Protein AF-A0A7C0Y225-F1 (afdb_monomer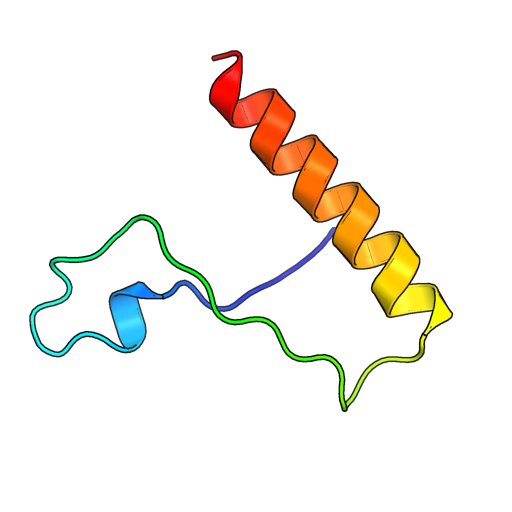)

pLDDT: mean 95.93, std 4.08, range [75.06, 98.25]

Organism: Thermococcus litoralis (NCBI:txid2265)

Foldseek 3Di:
DADWAQCLVVDPVSPDGPDTDDDDPPDDPVVVVVRVVVVVVVVVVVVVD

Sequence (49 aa):
GVAYVPGEAFFAHRDVKNTMRLNFTYVSEEKIREGIKRLAETIEEEMKK

InterPro domains:
  IPR015422 Pyridoxal phosphate-dependent transferase, small domain [G3DSA:3.90.1150.10] (1-49)
  IPR015424 Pyridoxal phosphate-dependent transferase [SSF53383] (1-47)

Structure (mmCIF, N/CA/C/O backbone):
data_AF-A0A7C0Y225-F1
#
_entry.id   AF-A0A7C0Y225-F1
#
loop_
_atom_site.group_PDB
_atom_site.id
_atom_site.type_symbol
_atom_site.label_atom_id
_atom_site.label_alt_id
_atom_site.label_comp_id
_atom_site.label_asym_id
_atom_site.label_entity_id
_atom_site.label_seq_id
_atom_site.pdbx_PDB_ins_code
_atom_site.Cartn_x
_atom_site.Cartn_y
_atom_site.Cartn_z
_atom_site.occupancy
_atom_site.B_iso_or_equiv
_atom_site.auth_seq_id
_atom_site.auth_comp_id
_atom_site.auth_asym_id
_atom_site.auth_atom_id
_atom_site.pdbx_PDB_model_num
ATOM 1 N N . GLY A 1 1 ? -0.737 12.113 3.314 1.00 79.56 1 GLY A N 1
ATOM 2 C CA . GLY A 1 1 ? -1.307 11.185 2.316 1.00 79.56 1 GLY A CA 1
ATOM 3 C C . GLY A 1 1 ? -0.289 10.118 1.961 1.00 7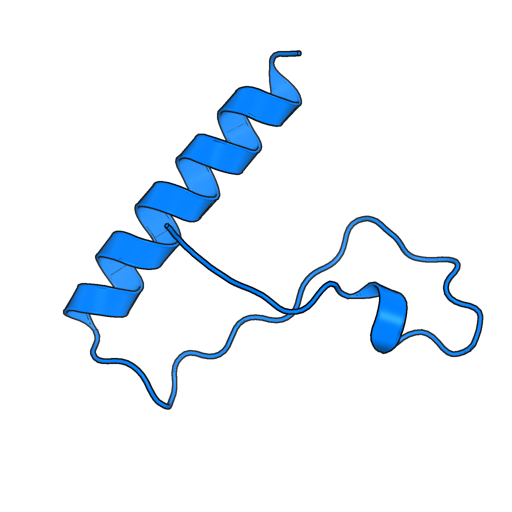9.56 1 GLY A C 1
ATOM 4 O O . GLY A 1 1 ? 0.898 10.363 2.143 1.00 79.56 1 GLY A O 1
ATOM 5 N N . VAL A 1 2 ? -0.742 8.954 1.494 1.00 92.62 2 VAL A N 1
ATOM 6 C CA . VAL A 1 2 ? 0.084 7.847 0.976 1.00 92.62 2 VAL A CA 1
ATOM 7 C C . VAL A 1 2 ? -0.392 7.508 -0.439 1.00 92.62 2 VAL A C 1
ATOM 9 O O . VAL A 1 2 ? -1.572 7.675 -0.735 1.00 92.62 2 VAL A O 1
ATOM 12 N N . ALA A 1 3 ? 0.514 7.075 -1.315 1.00 93.38 3 ALA A N 1
ATOM 13 C CA . ALA A 1 3 ? 0.191 6.651 -2.675 1.00 93.38 3 ALA A CA 1
ATOM 14 C C . ALA A 1 3 ? 0.797 5.271 -2.955 1.00 93.38 3 ALA A C 1
ATOM 16 O O . ALA A 1 3 ? 1.880 4.949 -2.467 1.00 93.38 3 ALA A O 1
ATOM 17 N N . TYR A 1 4 ? 0.099 4.471 -3.757 1.00 95.50 4 TYR A N 1
ATOM 18 C CA . TYR A 1 4 ? 0.525 3.151 -4.219 1.00 95.50 4 TYR A CA 1
ATOM 19 C C . TYR A 1 4 ? 0.041 2.933 -5.657 1.00 95.50 4 TYR A C 1
ATOM 21 O O . TYR A 1 4 ? -0.737 3.730 -6.181 1.00 95.50 4 TYR A O 1
ATOM 29 N N . VAL A 1 5 ? 0.500 1.862 -6.310 1.00 96.69 5 VAL A N 1
ATOM 30 C CA . VAL A 1 5 ? 0.003 1.492 -7.644 1.00 96.69 5 VAL A CA 1
ATOM 31 C C . VAL A 1 5 ? -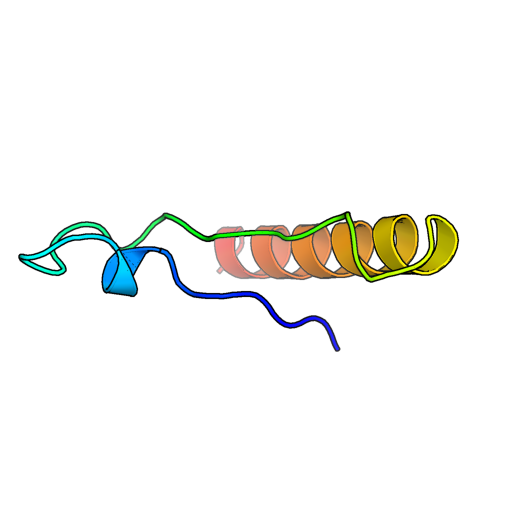1.042 0.383 -7.500 1.00 96.69 5 VAL A C 1
ATOM 33 O O . VAL A 1 5 ? -0.691 -0.678 -6.972 1.00 96.69 5 VAL A O 1
ATOM 36 N N . PRO A 1 6 ? -2.297 0.583 -7.950 1.00 96.94 6 PRO A N 1
ATOM 37 C CA . PRO A 1 6 ? -3.304 -0.475 -7.973 1.00 96.94 6 PRO A CA 1
ATOM 38 C C . PRO A 1 6 ? -2.820 -1.692 -8.765 1.00 96.94 6 PRO A C 1
ATOM 40 O O . PRO A 1 6 ? -2.275 -1.559 -9.862 1.00 96.94 6 PRO A O 1
ATOM 43 N N . GLY A 1 7 ? -3.010 -2.883 -8.201 1.00 97.06 7 GLY A N 1
ATOM 44 C CA . GLY A 1 7 ? -2.492 -4.133 -8.752 1.00 97.06 7 GLY A CA 1
ATOM 45 C C . GLY A 1 7 ? -3.150 -4.540 -10.069 1.00 97.06 7 GLY A C 1
ATOM 46 O O . GLY A 1 7 ? -2.504 -5.161 -10.904 1.00 97.06 7 GLY A O 1
ATOM 47 N N . GLU A 1 8 ? -4.389 -4.103 -10.304 1.00 97.06 8 GLU A N 1
ATOM 48 C CA . GLU A 1 8 ? -5.148 -4.343 -11.537 1.00 97.06 8 GLU A CA 1
ATOM 49 C C . GLU A 1 8 ? -4.346 -4.045 -12.812 1.00 97.06 8 GLU A C 1
ATOM 51 O O . GLU A 1 8 ? -4.439 -4.787 -13.787 1.00 97.06 8 GLU A O 1
ATOM 56 N N . ALA A 1 9 ? -3.531 -2.985 -12.805 1.00 95.81 9 ALA A N 1
ATOM 57 C CA . ALA A 1 9 ? -2.731 -2.581 -13.960 1.00 95.81 9 ALA A CA 1
ATOM 58 C C . ALA A 1 9 ? -1.706 -3.646 -14.402 1.00 95.81 9 ALA A C 1
ATOM 60 O O . ALA A 1 9 ? -1.201 -3.573 -15.521 1.00 95.81 9 ALA A O 1
ATOM 61 N N . PHE A 1 10 ? -1.402 -4.623 -13.541 1.00 97.44 10 PHE A N 1
ATOM 62 C CA . PHE A 1 10 ? -0.458 -5.710 -13.800 1.00 97.44 10 PHE A CA 1
ATOM 63 C C . PHE A 1 10 ? -1.127 -7.005 -14.284 1.00 97.44 10 PHE A C 1
ATOM 65 O O . PHE A 1 10 ? -0.423 -7.933 -14.676 1.00 97.44 10 PHE A O 1
ATOM 72 N N . PHE A 1 11 ? -2.461 -7.080 -14.296 1.00 97.31 11 PHE A N 1
ATOM 73 C CA . PHE A 1 11 ? -3.203 -8.223 -14.827 1.00 97.31 11 PHE A CA 1
ATOM 74 C C . PHE A 1 11 ? -3.740 -7.876 -16.215 1.00 97.31 11 PHE A C 1
ATOM 76 O O . PHE A 1 11 ? -4.486 -6.910 -16.369 1.00 97.31 11 PHE A O 1
ATOM 83 N N . ALA A 1 12 ? -3.391 -8.670 -17.234 1.00 97.12 12 ALA A N 1
ATOM 84 C CA . ALA A 1 12 ? -3.762 -8.396 -18.628 1.00 97.12 12 ALA A CA 1
ATOM 85 C C . ALA A 1 12 ? -5.280 -8.227 -18.823 1.00 97.12 12 ALA A C 1
ATOM 87 O O . ALA A 1 12 ? -5.719 -7.368 -19.586 1.00 97.12 12 ALA A O 1
ATOM 88 N N . HIS A 1 13 ? -6.073 -9.010 -18.088 1.00 97.00 13 HIS A N 1
ATOM 89 C CA . HIS A 1 13 ? -7.534 -8.966 -18.125 1.00 97.00 13 HIS A CA 1
ATOM 90 C C . HIS A 1 13 ? -8.160 -8.050 -17.067 1.00 97.00 13 HIS A C 1
ATOM 92 O O . HIS A 1 13 ? -9.373 -7.860 -17.087 1.00 97.00 13 HIS A O 1
ATOM 98 N N . ARG A 1 14 ? -7.356 -7.441 -16.180 1.00 94.19 14 ARG A N 1
ATOM 99 C CA . ARG A 1 14 ? -7.809 -6.500 -15.138 1.00 94.19 14 ARG A CA 1
ATOM 100 C C . ARG A 1 14 ? -8.913 -7.041 -14.220 1.00 94.19 14 ARG A C 1
ATOM 102 O O . ARG A 1 14 ? -9.703 -6.281 -13.659 1.00 94.19 14 ARG A O 1
ATOM 109 N N . ASP A 1 15 ? -8.968 -8.350 -14.071 1.00 96.12 15 ASP A N 1
ATOM 110 C CA . ASP A 1 15 ? -9.945 -9.115 -13.303 1.00 96.12 15 ASP A CA 1
ATOM 111 C C . ASP A 1 15 ? -9.611 -9.174 -11.805 1.00 96.12 15 ASP A C 1
ATOM 113 O O . ASP A 1 15 ? -10.497 -9.364 -10.974 1.00 96.12 15 ASP A O 1
ATOM 117 N N . VAL A 1 16 ? -8.355 -8.919 -11.434 1.00 97.25 16 VAL A N 1
ATOM 118 C CA . VAL A 1 16 ? -7.907 -8.871 -10.036 1.00 97.25 16 VAL A CA 1
ATOM 119 C C . VAL A 1 16 ? -7.895 -7.430 -9.517 1.00 97.25 16 VAL A C 1
ATOM 121 O O . VAL A 1 16 ? -7.118 -6.597 -9.986 1.00 97.25 16 VAL A O 1
ATOM 124 N N . LYS A 1 17 ? -8.739 -7.135 -8.518 1.00 96.81 17 LYS A N 1
ATOM 125 C CA . LYS A 1 17 ? -8.941 -5.773 -7.970 1.00 96.81 17 LYS A CA 1
ATOM 126 C C . LYS A 1 17 ? -8.406 -5.556 -6.552 1.00 96.81 17 LYS A C 1
ATOM 128 O O . LYS A 1 17 ? -8.208 -4.421 -6.141 1.00 96.81 17 LYS A O 1
ATOM 133 N N . ASN A 1 18 ? -8.156 -6.624 -5.800 1.00 96.62 18 ASN A N 1
ATOM 134 C CA . ASN A 1 18 ? -7.785 -6.584 -4.380 1.00 96.62 18 ASN A CA 1
ATOM 135 C C . ASN A 1 18 ? -6.266 -6.689 -4.146 1.00 96.62 18 ASN A C 1
ATOM 137 O O . ASN A 1 18 ? -5.820 -7.240 -3.141 1.00 96.62 18 ASN A O 1
ATOM 141 N N . THR A 1 19 ? -5.458 -6.199 -5.086 1.00 97.75 19 THR A N 1
ATOM 142 C CA . THR A 1 19 ? -3.991 -6.236 -5.009 1.00 97.75 19 THR A CA 1
ATOM 143 C C . THR A 1 19 ? -3.400 -4.845 -5.226 1.00 97.75 19 THR A C 1
A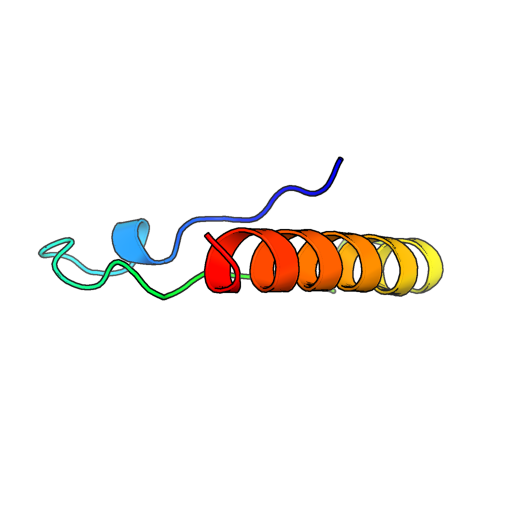TOM 145 O O . THR A 1 19 ? -4.032 -3.965 -5.811 1.00 97.75 19 THR A O 1
ATOM 148 N N . MET A 1 20 ? -2.174 -4.622 -4.747 1.00 97.94 20 MET A N 1
ATOM 149 C CA . MET A 1 20 ? -1.442 -3.361 -4.903 1.00 97.94 20 MET A CA 1
ATOM 150 C C . MET A 1 20 ? 0.070 -3.600 -4.949 1.00 97.94 20 MET A C 1
ATOM 152 O O . MET A 1 20 ? 0.562 -4.573 -4.380 1.00 97.94 20 MET A O 1
ATOM 156 N N . ARG A 1 21 ? 0.821 -2.697 -5.593 1.00 98.19 21 ARG A N 1
ATOM 157 C CA . ARG A 1 21 ? 2.292 -2.723 -5.625 1.00 98.19 21 ARG A CA 1
ATOM 158 C C . ARG A 1 21 ? 2.879 -1.629 -4.737 1.00 98.19 21 ARG A C 1
ATOM 160 O O . ARG A 1 21 ? 2.583 -0.447 -4.927 1.00 98.19 21 ARG A O 1
ATOM 167 N N . LEU A 1 22 ? 3.797 -2.025 -3.858 1.00 97.50 22 LEU A N 1
ATOM 168 C CA . LEU A 1 22 ? 4.577 -1.136 -2.995 1.00 97.50 22 LEU A CA 1
ATOM 169 C C . LEU A 1 22 ? 6.045 -1.082 -3.448 1.00 97.50 22 LEU A C 1
ATOM 171 O O . LEU A 1 22 ? 6.578 -2.063 -3.964 1.00 97.50 22 LEU A O 1
ATOM 175 N N . ASN A 1 23 ? 6.702 0.065 -3.259 1.00 96.94 23 ASN A N 1
ATOM 176 C CA . ASN A 1 23 ? 8.142 0.237 -3.467 1.00 96.94 23 ASN A CA 1
ATOM 177 C C . ASN A 1 23 ? 8.793 0.729 -2.169 1.00 96.94 23 ASN A C 1
ATOM 179 O O . ASN A 1 23 ? 8.262 1.623 -1.517 1.00 96.94 23 ASN A O 1
ATOM 183 N N . PHE A 1 24 ? 9.948 0.161 -1.827 1.00 96.44 24 PHE A N 1
ATOM 184 C CA . PHE A 1 24 ? 10.703 0.470 -0.607 1.00 96.44 24 PHE A CA 1
ATOM 185 C C . PHE A 1 24 ? 12.159 0.872 -0.890 1.00 96.44 24 PHE A C 1
ATOM 187 O O . PHE A 1 24 ? 12.955 0.982 0.032 1.00 96.44 24 PHE A O 1
ATOM 194 N N . THR A 1 25 ? 12.533 1.067 -2.158 1.00 95.94 25 THR A N 1
ATOM 195 C CA . THR A 1 25 ? 13.930 1.327 -2.549 1.00 95.94 25 THR A CA 1
ATOM 196 C C . THR A 1 25 ? 14.237 2.809 -2.745 1.00 95.94 25 THR A C 1
ATOM 198 O O . THR A 1 25 ? 15.402 3.184 -2.759 1.00 95.94 25 THR A O 1
ATOM 201 N N . TYR A 1 26 ? 13.217 3.649 -2.945 1.00 94.56 26 TYR A N 1
ATOM 202 C CA . TYR A 1 26 ? 13.397 5.071 -3.267 1.00 94.56 26 TYR A CA 1
ATOM 203 C C . TYR A 1 26 ? 13.183 6.016 -2.074 1.00 94.56 26 TYR A C 1
ATOM 205 O O . TYR A 1 26 ? 13.716 7.122 -2.040 1.00 94.56 26 TYR A O 1
ATOM 213 N N . VAL A 1 27 ? 12.385 5.595 -1.094 1.00 94.88 27 VAL A N 1
ATOM 214 C CA . VAL A 1 27 ? 12.022 6.387 0.090 1.00 94.88 27 VAL A CA 1
ATOM 215 C C . VAL A 1 27 ? 12.849 5.969 1.303 1.00 94.88 27 VAL A C 1
ATOM 217 O O . VAL A 1 27 ? 13.236 4.812 1.423 1.00 94.88 27 VAL A O 1
ATOM 220 N N . SER A 1 28 ? 13.104 6.911 2.215 1.00 97.06 28 SER A N 1
ATOM 221 C CA . SER A 1 28 ? 13.805 6.636 3.474 1.00 97.06 28 SER A CA 1
ATOM 222 C C . SER A 1 28 ? 12.996 5.718 4.397 1.00 97.06 28 SER A C 1
ATOM 224 O O . SER A 1 28 ? 11.765 5.715 4.359 1.00 97.06 28 SER A O 1
ATOM 226 N N . GLU A 1 29 ? 13.680 4.993 5.286 1.00 97.31 29 GLU A N 1
ATOM 227 C CA . GLU A 1 29 ? 13.040 4.088 6.253 1.00 97.31 29 GLU A CA 1
ATOM 228 C C . GLU A 1 29 ? 11.990 4.777 7.135 1.00 97.31 29 GLU A C 1
ATOM 230 O O . GLU A 1 29 ? 10.930 4.213 7.397 1.00 97.31 29 GLU A O 1
ATOM 235 N N . GLU A 1 30 ? 12.250 6.013 7.564 1.00 97.56 30 GLU A N 1
ATOM 236 C CA . GLU A 1 30 ? 11.302 6.813 8.346 1.00 97.56 30 GLU A CA 1
ATOM 237 C C . GLU A 1 30 ? 9.990 7.037 7.579 1.00 97.56 30 GLU A C 1
ATOM 239 O O . GLU A 1 30 ? 8.904 6.751 8.089 1.00 97.56 30 GLU A O 1
ATOM 244 N N . LYS A 1 31 ? 10.092 7.454 6.310 1.00 96.81 31 LYS A N 1
ATOM 245 C CA . LYS A 1 31 ? 8.931 7.655 5.435 1.00 96.81 31 LYS A CA 1
ATOM 246 C C . LYS A 1 31 ? 8.224 6.345 5.110 1.00 96.81 31 LYS A C 1
ATOM 248 O O . LYS A 1 31 ? 7.006 6.345 4.955 1.00 96.81 31 LYS A O 1
ATOM 253 N N . ILE A 1 32 ? 8.956 5.232 5.026 1.00 97.44 32 ILE A N 1
ATOM 254 C CA . ILE A 1 32 ? 8.363 3.898 4.869 1.00 97.44 32 ILE A CA 1
ATOM 255 C C . ILE A 1 32 ? 7.494 3.572 6.088 1.00 97.44 32 ILE A C 1
ATOM 257 O O . ILE A 1 32 ? 6.333 3.207 5.918 1.00 97.44 32 ILE A O 1
ATOM 261 N N . ARG A 1 33 ? 8.004 3.755 7.313 1.00 98.12 33 ARG A N 1
ATOM 262 C CA . ARG A 1 33 ? 7.238 3.496 8.547 1.00 98.12 33 ARG A CA 1
ATOM 263 C C . ARG A 1 33 ? 5.977 4.358 8.626 1.00 98.12 33 ARG A C 1
ATOM 265 O O . ARG A 1 33 ? 4.894 3.834 8.881 1.00 98.12 33 ARG A O 1
ATOM 272 N N . GLU A 1 34 ? 6.101 5.657 8.363 1.00 97.94 34 GLU A N 1
ATOM 273 C CA . GLU A 1 34 ? 4.964 6.585 8.351 1.00 97.94 34 GLU A CA 1
ATOM 274 C C . GLU A 1 34 ? 3.946 6.241 7.247 1.00 97.94 34 GLU A C 1
ATOM 276 O O . GLU A 1 34 ? 2.736 6.254 7.478 1.00 97.94 34 GLU A O 1
ATOM 281 N N . GLY A 1 35 ? 4.426 5.903 6.047 1.00 97.69 35 GLY A N 1
ATOM 282 C CA . GLY A 1 35 ? 3.592 5.535 4.905 1.00 97.69 35 GLY A CA 1
ATOM 283 C C . GLY A 1 35 ? 2.800 4.250 5.139 1.00 97.69 35 GLY A C 1
ATOM 284 O O . GLY A 1 35 ? 1.598 4.226 4.880 1.00 97.69 35 GLY A O 1
ATOM 285 N N . ILE A 1 36 ? 3.444 3.211 5.680 1.00 98.06 36 ILE A N 1
ATOM 286 C CA . ILE A 1 36 ? 2.785 1.942 6.018 1.00 98.06 36 ILE A CA 1
ATOM 287 C C . ILE A 1 36 ? 1.751 2.135 7.129 1.00 98.06 36 ILE A C 1
ATOM 289 O O . ILE A 1 36 ? 0.655 1.594 7.012 1.00 98.06 36 ILE A O 1
ATOM 293 N N . LYS A 1 37 ? 2.045 2.948 8.155 1.00 98.25 37 LYS A N 1
ATOM 294 C CA . LYS A 1 37 ? 1.071 3.272 9.209 1.00 98.25 37 LYS A CA 1
ATOM 295 C C . LYS A 1 37 ? -0.213 3.873 8.623 1.00 98.25 37 LYS A C 1
ATOM 297 O O . LYS A 1 37 ? -1.299 3.373 8.887 1.00 98.25 37 LYS A O 1
ATOM 302 N N . ARG A 1 38 ? -0.082 4.891 7.766 1.00 98.06 38 ARG A N 1
ATOM 303 C CA . ARG A 1 38 ? -1.228 5.541 7.100 1.00 98.06 38 ARG A CA 1
ATOM 304 C C . ARG A 1 38 ? -1.999 4.594 6.182 1.00 98.06 38 ARG A C 1
ATOM 306 O O . ARG A 1 38 ? -3.222 4.673 6.099 1.00 98.06 38 ARG A O 1
ATOM 313 N N . LEU A 1 39 ? -1.286 3.726 5.461 1.00 97.81 39 LEU A N 1
ATOM 314 C CA . LEU A 1 39 ? -1.906 2.730 4.589 1.00 97.81 39 LEU A CA 1
ATOM 315 C C . LEU A 1 39 ? -2.739 1.729 5.401 1.00 97.81 3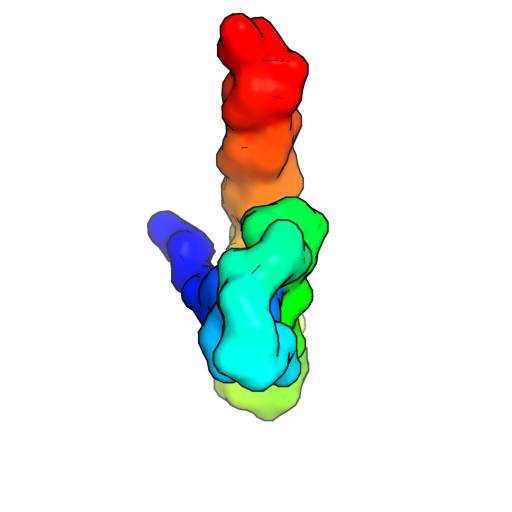9 LEU A C 1
ATOM 317 O O . LEU A 1 39 ? -3.865 1.437 5.010 1.00 97.81 39 LEU A O 1
ATOM 321 N N . ALA A 1 40 ? -2.211 1.247 6.530 1.00 97.75 40 ALA A N 1
ATOM 322 C CA . ALA A 1 40 ? -2.929 0.351 7.432 1.00 97.75 40 ALA A CA 1
ATOM 323 C C . ALA A 1 40 ? -4.205 1.002 7.987 1.00 97.75 40 ALA A C 1
ATOM 325 O O . ALA A 1 40 ? -5.274 0.412 7.867 1.00 97.75 40 ALA A O 1
ATOM 326 N N . GLU A 1 41 ? -4.114 2.240 8.488 1.00 97.75 41 GLU A N 1
ATOM 327 C CA . GLU A 1 41 ? -5.274 3.012 8.966 1.00 97.75 41 GLU A CA 1
ATOM 328 C C . GLU A 1 41 ? -6.360 3.126 7.880 1.00 97.75 41 GLU A C 1
ATOM 330 O O . GLU A 1 41 ? -7.529 2.850 8.138 1.00 97.75 41 GLU A O 1
ATOM 335 N N . THR A 1 42 ? -5.966 3.424 6.636 1.00 97.00 42 THR A N 1
ATOM 336 C CA . THR A 1 42 ? -6.900 3.525 5.499 1.00 97.00 42 THR A CA 1
ATOM 337 C C . THR A 1 42 ? -7.609 2.195 5.211 1.00 97.00 42 THR A C 1
ATOM 339 O O . THR A 1 42 ? -8.809 2.178 4.944 1.00 97.00 42 THR A O 1
ATOM 342 N N . ILE A 1 43 ? -6.884 1.071 5.254 1.00 96.44 43 ILE A N 1
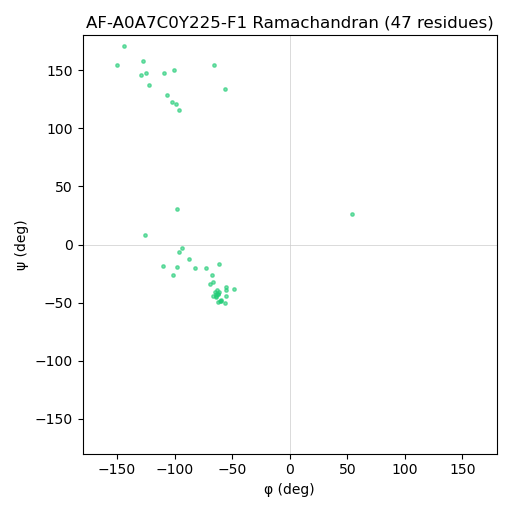ATOM 343 C CA . ILE A 1 43 ? -7.461 -0.264 5.028 1.00 96.44 43 ILE A CA 1
ATOM 344 C C . ILE A 1 43 ? -8.425 -0.628 6.162 1.00 96.44 43 ILE A C 1
ATOM 346 O O . ILE A 1 43 ? -9.522 -1.111 5.894 1.00 96.44 43 ILE A O 1
ATOM 350 N N . GLU A 1 44 ? -8.044 -0.384 7.417 1.00 97.56 44 GLU A N 1
ATOM 351 C CA . GL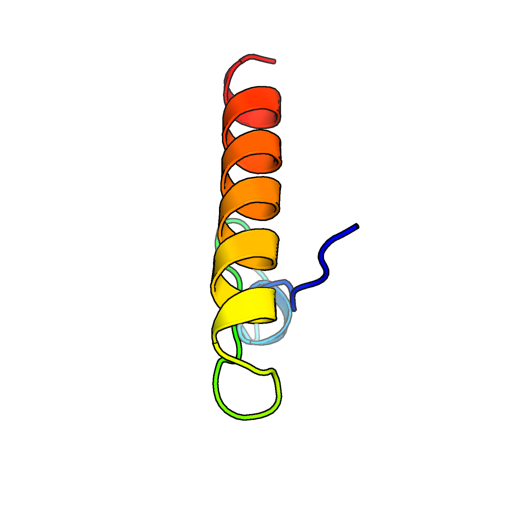U A 1 44 ? -8.905 -0.658 8.570 1.00 97.56 44 GLU A CA 1
ATOM 352 C C . GLU A 1 44 ? -10.202 0.154 8.541 1.00 97.56 44 GLU A C 1
ATOM 354 O O . GLU A 1 44 ? -11.259 -0.375 8.883 1.00 97.56 44 GLU A O 1
ATOM 359 N N . GLU A 1 45 ? -10.134 1.429 8.157 1.00 97.25 45 GLU A N 1
ATOM 360 C CA . GLU A 1 45 ? -11.315 2.277 7.980 1.00 97.25 45 GLU A CA 1
ATOM 361 C C . GLU A 1 45 ? -12.233 1.747 6.875 1.00 97.25 45 GLU A C 1
ATOM 363 O O . GLU A 1 45 ? -13.446 1.702 7.068 1.00 97.25 45 GLU A O 1
ATOM 368 N N . GLU A 1 46 ? -11.673 1.308 5.745 1.00 96.12 46 GLU A N 1
ATOM 369 C CA . GLU A 1 46 ? -12.457 0.770 4.630 1.00 96.12 46 GLU A CA 1
ATOM 370 C C . GLU A 1 46 ? -13.096 -0.585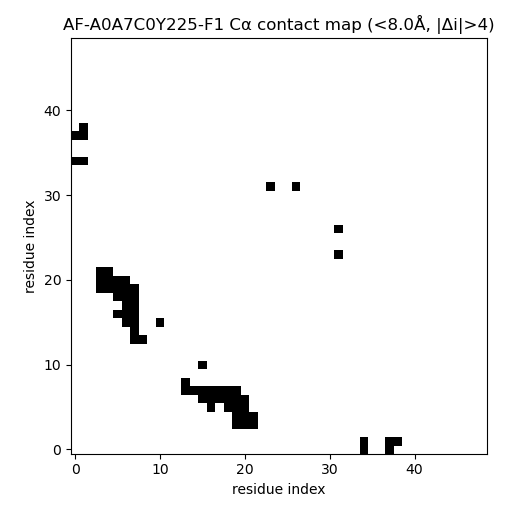 4.960 1.00 96.12 46 GLU A C 1
ATOM 372 O O . GLU A 1 46 ? -14.214 -0.847 4.542 1.00 96.12 46 GLU A O 1
ATOM 377 N N . MET A 1 47 ? -12.431 -1.429 5.756 1.00 95.19 47 MET A N 1
ATOM 378 C CA . MET A 1 47 ? -12.975 -2.721 6.198 1.00 95.19 47 MET A CA 1
ATOM 379 C C . MET A 1 47 ? -14.094 -2.606 7.242 1.00 95.19 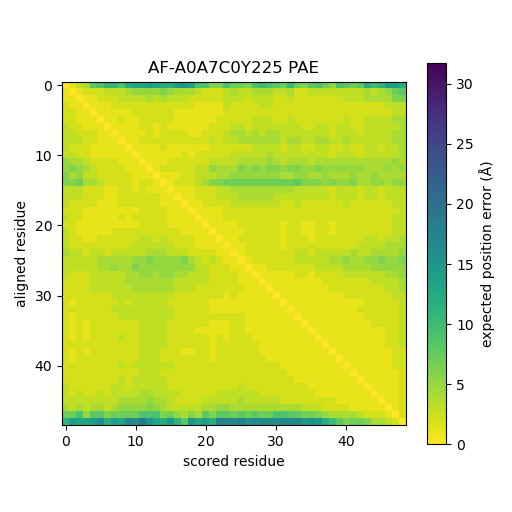47 MET A C 1
ATOM 381 O O . MET A 1 47 ? -14.823 -3.572 7.457 1.00 95.19 47 MET A O 1
ATOM 385 N N . LYS A 1 48 ? -14.187 -1.471 7.945 1.00 93.69 48 LYS A N 1
ATOM 386 C CA . LYS A 1 48 ? -15.238 -1.204 8.941 1.00 93.69 48 LYS A CA 1
ATOM 387 C C . LYS A 1 48 ? -16.500 -0.588 8.327 1.00 93.69 48 LYS A C 1
ATOM 389 O O . LYS A 1 48 ? -17.501 -0.491 9.037 1.00 93.69 48 LYS A O 1
ATOM 394 N N . LYS A 1 49 ? -16.433 -0.126 7.076 1.00 75.06 49 LYS A N 1
ATOM 395 C CA . LYS A 1 49 ? -17.590 0.357 6.311 1.00 75.06 49 LYS A CA 1
ATOM 396 C C . LYS A 1 49 ? -18.419 -0.814 5.797 1.00 75.06 49 LYS A C 1
ATOM 398 O O . LYS A 1 49 ? -19.656 -0.639 5.759 1.00 75.06 49 LYS A O 1
#

Radius of gyration: 12.62 Å; Cα contacts (8 Å, |Δi|>4): 32; chains: 1; bounding box: 32×20×28 Å

Solvent-accessible surface area (backbone atoms only — not comparable to full-atom values): 3217 Å² total; per-residue (Å²): 140,75,88,74,46,68,31,27,84,78,39,98,82,51,79,53,75,93,46,67,50,85,84,77,87,87,60,55,71,70,57,48,55,54,40,51,52,54,50,50,53,53,51,56,56,60,73,74,108

Mean predicted aligned error: 2.71 Å

Secondary structure (DSSP, 8-state):
----EEGGGGSTT----S-EE---SSS-HHHHHHHHHHHHHHHHHHHT-